Protein AF-A0A812YP29-F1 (afdb_monomer_lite)

Structure (mmCIF, N/CA/C/O backbone):
data_AF-A0A812YP29-F1
#
_entry.id   AF-A0A812YP29-F1
#
loop_
_atom_site.group_PDB
_atom_site.id
_atom_site.type_symbol
_atom_site.label_atom_id
_atom_site.label_alt_id
_atom_site.label_comp_id
_atom_site.label_asym_id
_atom_site.label_entity_id
_atom_site.label_seq_id
_atom_site.pdbx_PDB_ins_code
_atom_site.Cartn_x
_atom_site.Cartn_y
_atom_site.Cartn_z
_atom_site.occupancy
_atom_site.B_iso_or_equiv
_atom_site.auth_seq_id
_atom_site.auth_comp_id
_atom_site.auth_asym_id
_atom_site.auth_atom_id
_atom_site.pdbx_PDB_model_num
ATOM 1 N N . MET A 1 1 ? 2.225 -1.371 -0.588 1.00 95.19 1 MET A N 1
ATOM 2 C CA . MET A 1 1 ? 0.923 -1.418 -1.282 1.00 95.19 1 MET A CA 1
ATOM 3 C C . MET A 1 1 ? 1.021 -0.608 -2.559 1.00 95.19 1 MET A C 1
ATOM 5 O O . MET A 1 1 ? 1.462 0.535 -2.498 1.00 95.19 1 MET A O 1
ATOM 9 N N . LEU A 1 2 ? 0.618 -1.179 -3.690 1.00 96.94 2 LEU A N 1
ATOM 10 C CA . LEU A 1 2 ? 0.581 -0.512 -4.994 1.00 96.94 2 LEU A CA 1
ATOM 11 C C . LEU A 1 2 ? -0.796 -0.728 -5.621 1.00 96.94 2 LEU A C 1
ATOM 13 O O . LEU A 1 2 ? -1.385 -1.783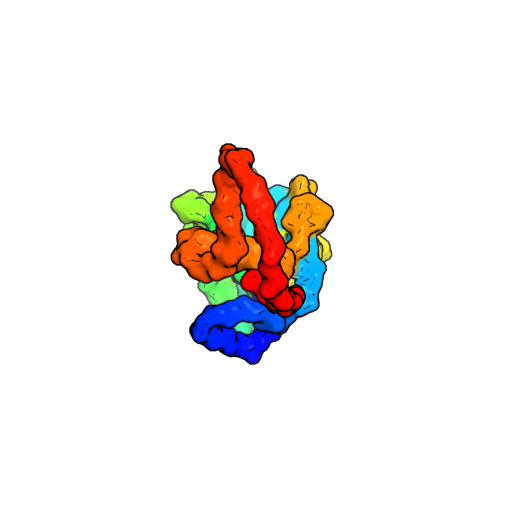 -5.430 1.00 96.94 2 LEU A O 1
ATOM 17 N N . ASN A 1 3 ? -1.319 0.230 -6.376 1.00 96.25 3 ASN A N 1
ATOM 18 C CA . ASN A 1 3 ? -2.535 0.020 -7.160 1.00 96.25 3 ASN A CA 1
ATOM 19 C C . ASN A 1 3 ? -2.196 -0.808 -8.418 1.00 96.25 3 ASN A C 1
ATOM 21 O O . ASN A 1 3 ? -1.118 -0.658 -8.999 1.00 96.25 3 ASN A O 1
ATOM 25 N N . SER A 1 4 ? -3.107 -1.677 -8.852 1.00 94.19 4 SER A N 1
ATOM 26 C CA . SER A 1 4 ? -2.918 -2.613 -9.971 1.00 94.19 4 SER A CA 1
ATOM 27 C C . SER A 1 4 ? -2.588 -1.922 -11.292 1.00 94.19 4 SER A C 1
ATOM 29 O O . SER A 1 4 ? -1.846 -2.482 -12.089 1.00 94.19 4 SER A O 1
ATOM 31 N N . GLY A 1 5 ? -3.032 -0.676 -11.493 1.00 92.56 5 GLY A N 1
ATOM 32 C CA . GLY A 1 5 ? -2.679 0.137 -12.666 1.00 92.56 5 GLY A CA 1
ATOM 33 C C . GLY A 1 5 ? -1.181 0.451 -12.811 1.00 92.56 5 GLY A C 1
ATOM 34 O O . GLY A 1 5 ? -0.771 1.021 -13.825 1.00 92.56 5 GLY A O 1
ATOM 35 N N . THR A 1 6 ? -0.371 0.092 -11.811 1.00 94.12 6 THR A N 1
ATOM 36 C CA . THR A 1 6 ? 1.096 0.166 -11.838 1.00 94.12 6 THR A CA 1
ATOM 37 C C . THR A 1 6 ? 1.717 -0.919 -12.722 1.00 94.12 6 THR A C 1
ATOM 39 O O . THR A 1 6 ? 2.722 -0.655 -13.371 1.00 94.12 6 THR A O 1
ATOM 42 N N . LEU A 1 7 ? 1.123 -2.117 -12.781 1.00 91.69 7 LEU A N 1
ATOM 43 C CA . LEU A 1 7 ? 1.646 -3.254 -13.545 1.00 91.69 7 LEU A CA 1
ATOM 44 C C . LEU A 1 7 ? 1.020 -3.263 -14.945 1.00 91.69 7 LEU A C 1
ATOM 46 O O . LEU A 1 7 ? -0.203 -3.316 -15.071 1.00 91.69 7 LEU A O 1
ATOM 50 N N . ARG A 1 8 ? 1.842 -3.166 -15.999 1.00 87.62 8 ARG A N 1
ATOM 51 C CA . ARG A 1 8 ? 1.371 -2.827 -17.359 1.00 87.62 8 ARG A CA 1
ATOM 52 C C . ARG A 1 8 ? 1.791 -3.776 -18.473 1.00 87.62 8 ARG A C 1
ATOM 54 O O . ARG A 1 8 ? 1.437 -3.510 -19.614 1.00 87.62 8 ARG A O 1
ATOM 61 N N . ALA A 1 9 ? 2.479 -4.872 -18.156 1.00 77.31 9 ALA A N 1
ATOM 62 C CA . ALA A 1 9 ? 3.060 -5.744 -19.175 1.00 77.31 9 ALA A CA 1
ATOM 63 C C . ALA A 1 9 ? 2.034 -6.308 -20.174 1.00 77.31 9 ALA A C 1
ATOM 65 O O . ALA A 1 9 ? 2.439 -6.612 -21.288 1.00 77.31 9 ALA A O 1
ATOM 66 N N . ASP A 1 10 ? 0.753 -6.447 -19.786 1.00 79.38 10 ASP A N 1
ATOM 67 C CA . ASP A 1 10 ? -0.330 -7.096 -20.561 1.00 79.38 10 ASP A CA 1
ATOM 68 C C . ASP A 1 10 ? 0.162 -8.314 -21.366 1.00 79.38 10 ASP A C 1
ATOM 70 O O . ASP A 1 10 ? -0.166 -8.532 -22.531 1.00 79.38 10 ASP A O 1
ATOM 74 N N . ALA A 1 11 ? 1.064 -9.068 -20.741 1.00 80.31 11 ALA A N 1
ATOM 75 C CA . ALA A 1 11 ? 1.835 -10.122 -21.362 1.00 80.31 11 ALA A CA 1
ATOM 76 C C . ALA A 1 11 ? 2.249 -11.127 -20.296 1.00 80.31 11 ALA A C 1
ATOM 78 O O . ALA A 1 11 ? 2.505 -10.783 -19.138 1.00 80.31 11 ALA A O 1
ATOM 79 N N . VAL A 1 12 ? 2.348 -12.382 -20.721 1.00 83.94 12 VAL A N 1
ATOM 80 C CA . VAL A 1 12 ? 2.986 -13.431 -19.936 1.00 83.94 12 VAL A CA 1
ATOM 81 C C . VAL A 1 12 ? 4.489 -13.288 -20.131 1.00 83.94 12 VAL A C 1
ATOM 83 O O . VAL A 1 12 ? 4.979 -13.364 -21.257 1.00 83.94 12 VAL A O 1
ATOM 86 N N . ILE A 1 13 ? 5.216 -13.072 -19.038 1.00 83.25 13 ILE A N 1
ATOM 87 C CA . ILE A 1 13 ? 6.676 -13.167 -19.048 1.00 83.25 13 ILE A CA 1
ATOM 88 C C . ILE A 1 13 ? 7.006 -14.660 -19.063 1.00 83.25 13 ILE A C 1
ATOM 90 O O . ILE A 1 13 ? 6.632 -15.388 -18.142 1.00 83.25 13 ILE A O 1
ATOM 94 N N . GLU A 1 14 ? 7.626 -15.122 -20.150 1.00 84.25 14 GLU A N 1
ATOM 95 C CA . GLU A 1 14 ? 8.007 -16.525 -20.306 1.00 84.25 14 GLU A CA 1
ATOM 96 C C . GLU A 1 14 ? 8.995 -16.950 -19.215 1.00 84.25 14 GLU A C 1
ATOM 98 O O . GLU A 1 14 ? 9.773 -16.147 -18.700 1.00 84.25 14 GLU A O 1
ATOM 103 N N . GLN A 1 15 ? 8.967 -18.236 -18.868 1.00 82.69 15 GLN A N 1
ATOM 104 C CA . GLN A 1 15 ? 9.931 -18.797 -17.933 1.00 82.69 15 GLN A CA 1
ATOM 105 C C . GLN A 1 15 ? 11.351 -18.647 -18.492 1.00 82.69 15 GLN A C 1
ATOM 107 O O . GLN A 1 15 ? 11.636 -19.091 -19.604 1.00 82.69 15 GLN A O 1
ATOM 112 N N . GLY A 1 16 ? 12.249 -18.079 -17.691 1.00 84.56 16 GLY A N 1
ATOM 113 C CA . GLY A 1 16 ? 13.649 -17.897 -18.048 1.00 84.56 16 GLY A CA 1
ATOM 114 C C . GLY A 1 16 ? 14.197 -16.577 -17.522 1.00 84.56 16 GLY A C 1
ATOM 115 O O . GLY A 1 16 ? 13.703 -16.034 -16.536 1.00 84.56 16 GLY A O 1
ATOM 116 N N . GLU A 1 17 ? 15.227 -16.080 -18.197 1.00 83.31 17 GLU A N 1
ATOM 117 C CA . GLU A 1 17 ? 15.893 -14.822 -17.870 1.00 83.31 17 GLU A CA 1
ATOM 118 C C . GLU A 1 17 ? 14.952 -13.622 -18.065 1.00 83.31 17 GLU A C 1
ATOM 120 O O . GLU A 1 17 ? 14.414 -13.408 -19.157 1.00 83.31 17 GLU A O 1
ATOM 125 N N . ILE A 1 18 ? 14.796 -12.810 -17.016 1.00 85.38 18 ILE A N 1
ATOM 126 C CA . ILE A 1 18 ? 14.040 -11.556 -17.065 1.00 85.38 18 ILE A CA 1
ATOM 127 C C . ILE A 1 18 ? 14.940 -10.469 -17.646 1.00 85.38 18 ILE A C 1
ATOM 129 O O . ILE A 1 18 ? 15.967 -10.114 -17.072 1.00 85.38 18 ILE A O 1
ATOM 133 N N . LYS A 1 19 ? 14.541 -9.888 -18.779 1.00 87.56 19 LYS A N 1
ATOM 134 C CA . LYS A 1 19 ? 15.324 -8.847 -19.453 1.00 87.56 19 LYS A CA 1
ATOM 135 C C . LYS A 1 19 ? 14.884 -7.459 -19.008 1.00 87.56 19 LYS A C 1
ATOM 137 O O . LYS A 1 19 ? 13.733 -7.227 -18.645 1.00 87.56 19 LYS A O 1
ATOM 142 N N . VAL A 1 20 ? 15.768 -6.473 -19.178 1.00 87.19 20 VAL A N 1
ATOM 143 C CA . VAL A 1 20 ? 15.453 -5.051 -18.924 1.00 87.19 20 VAL A CA 1
ATOM 144 C C . VAL A 1 20 ? 14.202 -4.598 -19.680 1.00 87.19 20 VAL A C 1
ATOM 146 O O . VAL A 1 20 ? 13.376 -3.877 -19.127 1.00 87.19 20 VAL A O 1
ATOM 149 N N . ARG A 1 21 ? 14.022 -5.054 -20.928 1.00 88.62 21 ARG A N 1
ATOM 150 C CA . ARG A 1 21 ? 12.816 -4.757 -21.719 1.00 88.62 21 ARG A CA 1
ATOM 151 C C . ARG A 1 21 ? 11.531 -5.238 -21.033 1.00 88.62 21 ARG A C 1
ATOM 153 O O . ARG A 1 21 ? 10.513 -4.567 -21.140 1.00 88.62 21 ARG A O 1
ATOM 160 N N . ASP A 1 22 ? 11.583 -6.363 -20.322 1.00 89.69 22 ASP A N 1
ATOM 161 C CA . ASP A 1 22 ? 10.416 -6.958 -19.675 1.00 89.69 22 ASP A CA 1
ATOM 162 C C . ASP A 1 22 ? 10.044 -6.116 -18.450 1.00 89.69 22 ASP A C 1
ATOM 164 O O . ASP A 1 22 ? 8.874 -5.802 -18.244 1.00 89.69 22 ASP A O 1
ATOM 168 N N . LEU A 1 23 ? 11.050 -5.630 -17.712 1.00 88.31 23 LEU A N 1
ATOM 169 C CA . LEU A 1 23 ? 10.855 -4.688 -16.612 1.00 88.31 23 LEU A CA 1
ATOM 170 C C . LEU A 1 23 ? 10.300 -3.336 -17.083 1.00 88.31 23 LEU A C 1
ATOM 172 O O . LEU A 1 23 ? 9.388 -2.807 -16.455 1.00 88.31 23 LEU A O 1
ATOM 176 N N . VAL A 1 24 ? 10.814 -2.788 -18.189 1.00 89.25 24 VAL A N 1
ATOM 177 C CA . VAL A 1 24 ? 10.317 -1.527 -18.771 1.00 89.25 24 VAL A CA 1
ATOM 178 C C . VAL A 1 24 ? 8.871 -1.673 -19.250 1.00 89.25 24 VAL A C 1
ATOM 180 O O . VAL A 1 24 ? 8.063 -0.773 -19.037 1.00 89.25 24 VAL A O 1
ATOM 183 N N . ASN A 1 25 ? 8.518 -2.814 -19.846 1.00 90.31 25 ASN A N 1
ATOM 184 C CA . ASN A 1 25 ? 7.139 -3.098 -20.243 1.00 90.31 25 ASN A CA 1
ATOM 185 C C . ASN A 1 25 ? 6.219 -3.279 -19.022 1.00 90.31 25 ASN A C 1
ATOM 187 O O . ASN A 1 25 ? 5.066 -2.849 -19.045 1.00 90.31 25 ASN A O 1
ATOM 191 N N . LEU A 1 26 ? 6.717 -3.895 -17.946 1.00 91.50 26 LEU A N 1
ATOM 192 C CA . LEU A 1 26 ? 5.956 -4.124 -16.718 1.00 91.50 26 LEU A CA 1
ATOM 193 C C . LEU A 1 26 ? 5.725 -2.840 -15.916 1.00 91.50 26 LEU A C 1
ATOM 195 O O . LEU A 1 26 ? 4.613 -2.625 -15.432 1.00 91.50 26 LEU A O 1
ATOM 199 N N . LEU A 1 27 ? 6.759 -2.010 -15.776 1.00 93.38 27 LEU A N 1
ATOM 200 C CA . LEU A 1 27 ? 6.786 -0.786 -14.974 1.00 93.38 27 LEU A CA 1
ATOM 201 C C . LEU A 1 27 ? 7.252 0.402 -15.835 1.00 93.38 27 LEU A C 1
ATOM 203 O O . LEU A 1 27 ? 8.361 0.907 -15.654 1.00 93.38 27 LEU A O 1
ATOM 207 N N . PRO A 1 28 ? 6.417 0.877 -16.775 1.00 91.00 28 PRO A N 1
ATOM 208 C CA . PRO A 1 28 ? 6.809 1.922 -17.722 1.00 91.00 28 PRO A CA 1
ATOM 209 C C . PRO A 1 28 ? 6.913 3.316 -17.087 1.00 91.00 28 PRO A C 1
ATOM 211 O O . PRO A 1 28 ? 7.463 4.233 -17.693 1.00 91.00 28 PRO A O 1
ATOM 214 N N . MET A 1 29 ? 6.351 3.500 -15.890 1.00 92.31 29 MET A N 1
ATOM 215 C CA . MET A 1 29 ? 6.340 4.774 -15.172 1.00 92.31 29 MET A CA 1
ATOM 216 C C . MET A 1 29 ? 7.450 4.802 -14.122 1.00 92.31 29 MET A C 1
ATOM 218 O O . MET A 1 29 ? 7.651 3.834 -13.388 1.00 92.31 29 MET A O 1
ATOM 222 N N . LEU A 1 30 ? 8.129 5.944 -14.009 1.00 91.94 30 LEU A N 1
ATOM 223 C CA . LEU A 1 30 ? 9.097 6.222 -12.946 1.00 91.94 30 LEU A CA 1
ATOM 224 C C . LEU A 1 30 ? 8.358 6.618 -11.660 1.00 91.94 30 LEU A C 1
ATOM 226 O O . LEU A 1 30 ? 8.427 7.758 -11.216 1.00 91.94 30 LEU A O 1
ATOM 230 N N . ASP A 1 31 ? 7.598 5.677 -11.102 1.00 94.56 31 ASP A N 1
ATOM 231 C CA . ASP A 1 31 ? 6.838 5.897 -9.872 1.00 94.56 31 ASP A CA 1
ATOM 232 C C . ASP A 1 31 ? 7.801 6.021 -8.675 1.00 94.56 31 ASP A C 1
ATOM 234 O O . ASP A 1 31 ? 8.470 5.056 -8.292 1.00 94.56 31 ASP A O 1
ATOM 238 N N . GLU A 1 32 ? 7.861 7.210 -8.074 1.00 96.44 32 GLU A N 1
ATOM 239 C CA . GLU A 1 32 ? 8.548 7.449 -6.801 1.00 96.44 32 GLU A CA 1
ATOM 240 C C . GLU A 1 32 ? 7.794 6.778 -5.653 1.00 96.44 32 GLU A C 1
ATOM 242 O O . GLU A 1 32 ? 6.561 6.851 -5.568 1.00 96.44 32 GLU A O 1
ATOM 247 N N . LEU A 1 33 ? 8.531 6.121 -4.761 1.00 97.31 33 LEU A N 1
ATOM 248 C CA . LEU A 1 33 ? 7.975 5.537 -3.550 1.00 97.31 33 LEU A CA 1
ATOM 249 C C . LEU A 1 33 ? 7.963 6.542 -2.399 1.00 97.31 33 LEU A C 1
ATOM 251 O O . LEU A 1 33 ? 8.688 7.527 -2.381 1.00 97.31 33 LEU A O 1
ATOM 255 N N . CYS A 1 34 ? 7.132 6.268 -1.406 1.00 97.00 34 CYS A N 1
ATOM 256 C CA . CYS A 1 34 ? 7.087 6.991 -0.150 1.00 97.00 34 CYS A CA 1
ATOM 257 C C . CYS A 1 34 ? 6.712 6.039 0.990 1.00 97.00 34 CYS A C 1
ATOM 259 O O . CYS A 1 34 ? 5.982 5.058 0.800 1.00 97.00 34 CYS A O 1
ATOM 261 N N . LEU A 1 35 ? 7.165 6.363 2.196 1.00 98.12 35 LEU A N 1
ATOM 262 C CA . LEU A 1 35 ? 6.802 5.672 3.423 1.00 98.12 35 LEU A CA 1
ATOM 263 C C . LEU A 1 35 ? 5.852 6.546 4.237 1.00 98.12 35 LEU A C 1
ATOM 265 O O . LEU A 1 35 ? 6.226 7.631 4.677 1.00 98.12 35 LEU A O 1
ATOM 269 N N . LEU A 1 36 ? 4.643 6.052 4.473 1.00 98.25 36 LEU A N 1
ATOM 270 C CA . LEU A 1 36 ? 3.623 6.730 5.264 1.00 98.25 36 LEU A CA 1
ATOM 271 C C . LEU A 1 36 ? 3.488 6.082 6.636 1.00 98.25 36 LEU A C 1
ATOM 273 O O . LEU A 1 36 ? 3.586 4.861 6.763 1.00 98.25 36 LEU A O 1
ATOM 277 N N . GLN A 1 37 ? 3.216 6.893 7.651 1.00 98.25 37 GLN A N 1
ATOM 278 C CA . GLN A 1 37 ? 2.644 6.438 8.908 1.00 98.25 37 GLN A CA 1
ATOM 279 C C . GLN A 1 37 ? 1.138 6.697 8.891 1.00 98.25 37 GLN A C 1
ATOM 281 O O . GLN A 1 37 ? 0.713 7.835 8.694 1.00 98.25 37 GLN A O 1
ATOM 286 N N . LEU A 1 38 ? 0.359 5.640 9.106 1.00 98.25 38 LEU A N 1
ATOM 287 C CA . LEU A 1 38 ? -1.103 5.654 9.091 1.00 98.25 38 LEU A CA 1
ATOM 288 C C . LEU A 1 38 ? -1.642 4.929 10.324 1.00 98.25 38 LEU A C 1
ATOM 290 O O . LEU A 1 38 ? -1.042 3.943 10.756 1.00 98.25 38 LEU A O 1
ATOM 294 N N . SER A 1 39 ? -2.778 5.362 10.863 1.00 98.31 39 SER A N 1
ATOM 295 C CA . SER A 1 39 ? -3.512 4.569 11.852 1.00 98.31 39 SER A CA 1
ATOM 296 C C . SER A 1 39 ? -4.089 3.303 11.214 1.00 98.31 39 SER A C 1
ATOM 298 O O . SER A 1 39 ? -4.248 3.211 9.991 1.00 98.31 39 SER A O 1
ATOM 300 N N . GLY A 1 40 ? -4.438 2.310 12.029 1.00 97.88 40 GLY A N 1
ATOM 301 C CA . GLY A 1 40 ? -5.081 1.103 11.529 1.00 97.88 40 GLY A CA 1
ATOM 302 C C . GLY A 1 40 ? -6.421 1.395 10.852 1.00 97.88 40 GLY A C 1
ATOM 303 O O . GLY A 1 40 ? -6.729 0.791 9.827 1.00 97.88 40 GLY A O 1
ATOM 304 N N . ALA A 1 41 ? -7.173 2.379 11.352 1.00 98.12 41 ALA A N 1
ATOM 305 C CA . ALA A 1 41 ? -8.395 2.858 10.711 1.00 98.12 41 ALA A CA 1
ATOM 306 C C . ALA A 1 41 ? -8.134 3.407 9.295 1.00 98.12 41 ALA A C 1
ATOM 308 O O . ALA A 1 41 ? -8.841 3.044 8.357 1.00 98.12 41 ALA A O 1
ATOM 309 N N . GLN A 1 42 ? -7.074 4.200 9.111 1.00 98.38 42 GLN A N 1
ATOM 310 C CA . GLN A 1 42 ? -6.689 4.719 7.792 1.00 98.38 42 GLN A CA 1
ATOM 311 C C . GLN A 1 42 ? -6.237 3.604 6.838 1.00 98.38 42 GLN A C 1
ATOM 313 O O . GLN A 1 42 ? -6.533 3.634 5.643 1.00 98.38 42 GLN A O 1
ATOM 318 N N . VAL A 1 43 ? -5.538 2.587 7.353 1.00 98.12 43 VAL A N 1
ATOM 319 C CA . VAL A 1 43 ? -5.186 1.393 6.569 1.00 98.12 43 VAL A CA 1
ATOM 320 C C . VAL A 1 43 ? -6.445 0.649 6.122 1.00 98.12 43 VAL A C 1
ATOM 322 O O . VAL A 1 43 ? -6.533 0.253 4.960 1.00 98.12 43 VAL A O 1
ATOM 325 N N . LEU A 1 44 ? -7.420 0.465 7.016 1.00 98.25 44 LEU A N 1
ATOM 326 C CA . LEU A 1 44 ? -8.687 -0.187 6.688 1.00 98.25 44 LEU A CA 1
ATOM 327 C C . LEU A 1 44 ? -9.452 0.587 5.610 1.00 98.25 44 LEU A C 1
ATOM 329 O O . LEU A 1 44 ? -9.912 -0.018 4.647 1.00 98.25 44 LEU A O 1
ATOM 333 N N . GLU A 1 45 ? -9.527 1.912 5.728 1.00 98.38 45 GLU A N 1
ATOM 334 C CA . GLU A 1 45 ? -10.156 2.781 4.730 1.00 98.38 45 GLU A CA 1
ATOM 335 C C . GLU A 1 45 ? -9.474 2.669 3.356 1.00 98.38 45 GLU A C 1
ATOM 337 O O . GLU A 1 45 ? -10.143 2.555 2.326 1.00 98.38 45 GLU A O 1
ATOM 342 N N . ALA A 1 46 ? -8.140 2.605 3.320 1.00 98.19 46 ALA A N 1
ATOM 343 C CA . ALA A 1 46 ? -7.404 2.385 2.078 1.00 98.19 46 ALA A CA 1
ATOM 344 C C . ALA A 1 46 ? -7.719 1.015 1.446 1.00 98.19 46 ALA A C 1
ATOM 346 O O . ALA A 1 46 ? -7.873 0.914 0.225 1.00 98.19 46 ALA A O 1
ATOM 347 N N . LEU A 1 47 ? -7.841 -0.041 2.260 1.00 98.19 47 LEU A N 1
ATOM 348 C CA . LEU A 1 47 ? -8.229 -1.376 1.793 1.00 98.19 47 LEU A CA 1
ATOM 349 C C . LEU A 1 47 ? -9.681 -1.413 1.299 1.00 98.19 47 LEU A C 1
ATOM 351 O O . LEU A 1 47 ? -9.965 -2.062 0.293 1.00 98.19 47 LEU A O 1
ATOM 355 N N . GLU A 1 48 ? -10.585 -0.683 1.946 1.00 98.25 48 GLU A N 1
ATOM 356 C CA . GLU A 1 48 ? -11.966 -0.508 1.494 1.00 98.25 48 GLU A CA 1
ATOM 357 C C . GLU A 1 48 ? -12.031 0.194 0.129 1.00 98.25 48 GLU A C 1
ATOM 359 O O . GLU A 1 48 ? -12.667 -0.319 -0.800 1.00 98.25 48 GLU A O 1
ATOM 364 N N . ASN A 1 49 ? -11.295 1.300 -0.057 1.00 97.88 49 ASN A N 1
ATOM 365 C CA . ASN A 1 49 ? -11.204 1.965 -1.361 1.00 97.88 49 ASN A CA 1
ATOM 366 C C . ASN A 1 49 ? -10.646 1.023 -2.442 1.00 97.88 49 ASN A C 1
ATOM 368 O O . ASN A 1 49 ? -11.193 0.969 -3.549 1.00 97.88 49 ASN A O 1
ATOM 372 N N . SER A 1 50 ? -9.601 0.254 -2.120 1.00 97.19 50 SER A N 1
ATOM 373 C CA . SER A 1 50 ? -8.978 -0.722 -3.024 1.00 97.19 50 SER A CA 1
ATOM 374 C C . SER A 1 50 ? -10.007 -1.671 -3.650 1.00 97.19 50 SER A C 1
ATOM 376 O O . SER A 1 50 ? -10.006 -1.887 -4.864 1.00 97.19 50 SER A O 1
ATOM 378 N N . VAL A 1 51 ? -10.935 -2.197 -2.846 1.00 97.50 51 VAL A N 1
ATOM 379 C CA . VAL A 1 51 ? -11.936 -3.170 -3.308 1.00 97.50 51 VAL A CA 1
ATOM 380 C C . VAL A 1 51 ? -13.274 -2.537 -3.696 1.00 97.50 51 VAL A C 1
ATOM 382 O O . VAL A 1 51 ? -14.151 -3.235 -4.205 1.00 97.50 51 VAL A O 1
ATOM 385 N N . SER A 1 52 ? -13.449 -1.226 -3.508 1.00 96.88 52 SER A N 1
ATOM 386 C CA . SER A 1 52 ? -14.723 -0.502 -3.674 1.00 96.88 52 SER A CA 1
ATOM 387 C C . SER A 1 52 ? -15.346 -0.610 -5.072 1.00 96.88 52 SER A C 1
ATOM 389 O O . SER A 1 52 ? -16.569 -0.629 -5.202 1.00 96.88 52 SER A O 1
ATOM 391 N N . GLN A 1 53 ? -14.523 -0.705 -6.121 1.00 95.25 53 GLN A N 1
ATOM 392 C CA . GLN A 1 53 ? -14.984 -0.769 -7.515 1.00 95.25 53 GLN A CA 1
ATOM 393 C C . GLN A 1 53 ? -14.970 -2.179 -8.105 1.00 95.25 53 GLN A C 1
ATOM 395 O O . GLN A 1 53 ? -15.433 -2.363 -9.228 1.00 95.25 53 GLN A O 1
ATOM 400 N N . TYR A 1 54 ? -14.496 -3.187 -7.368 1.00 94.56 54 TYR A N 1
ATOM 401 C CA . TYR A 1 54 ? -14.527 -4.574 -7.831 1.00 94.56 54 TYR A CA 1
ATOM 402 C C . TYR A 1 54 ? -15.972 -4.990 -8.209 1.00 94.56 54 TYR A C 1
ATOM 404 O O . TYR A 1 54 ? -16.904 -4.624 -7.482 1.00 94.56 54 TYR A O 1
ATOM 412 N N . PRO A 1 55 ? -16.212 -5.716 -9.320 1.00 93.56 55 PRO A N 1
ATOM 413 C CA . PRO A 1 55 ? -15.249 -6.333 -10.241 1.00 93.56 55 PRO A CA 1
ATOM 414 C C . PRO A 1 55 ? -14.848 -5.457 -11.444 1.00 93.56 55 PRO A C 1
ATOM 416 O O . PRO A 1 55 ? -14.348 -5.985 -12.436 1.00 93.56 55 PRO A O 1
ATOM 419 N N . ARG A 1 56 ? -15.072 -4.134 -11.419 1.00 91.06 56 ARG A N 1
ATOM 420 C CA . ARG A 1 56 ? -14.588 -3.258 -12.501 1.00 91.06 56 ARG A CA 1
ATOM 421 C C . ARG A 1 56 ? -13.066 -3.355 -12.592 1.00 91.06 56 ARG A C 1
ATOM 423 O O . ARG A 1 56 ? -12.386 -3.368 -11.567 1.00 91.06 56 ARG A O 1
ATOM 430 N N . LEU A 1 57 ? -12.547 -3.373 -13.820 1.00 84.88 57 LEU A N 1
ATOM 431 C CA . LEU A 1 57 ? -11.113 -3.423 -14.130 1.00 84.88 57 LEU A CA 1
ATOM 432 C C . LEU A 1 57 ? -10.447 -2.050 -13.926 1.00 84.88 57 LEU A C 1
ATOM 434 O O . LEU A 1 57 ? -9.792 -1.507 -14.808 1.00 84.88 57 LEU A O 1
ATOM 438 N N . GLU A 1 58 ? -10.682 -1.464 -12.758 1.00 85.81 58 GLU A N 1
ATOM 439 C CA . GLU A 1 58 ? -10.124 -0.188 -12.333 1.00 85.81 58 GLU A CA 1
ATOM 440 C C . GLU A 1 58 ? -8.720 -0.393 -11.766 1.00 85.81 58 GLU A C 1
ATOM 442 O O . GLU A 1 58 ? -8.473 -1.311 -10.978 1.00 85.81 58 GLU A O 1
ATOM 447 N N . GLY A 1 59 ? -7.803 0.515 -12.103 1.00 90.50 59 GLY A N 1
ATOM 448 C CA . GLY A 1 59 ? -6.412 0.445 -11.657 1.00 90.50 59 GLY A CA 1
ATOM 449 C C . GLY A 1 59 ? -6.243 0.502 -10.137 1.00 90.50 59 GLY A C 1
ATOM 450 O O . GLY A 1 59 ? -5.193 0.097 -9.648 1.00 90.50 59 GLY A O 1
ATOM 451 N N . ARG A 1 60 ? -7.266 0.943 -9.390 1.00 94.75 60 ARG A N 1
ATOM 452 C CA . ARG A 1 60 ? -7.208 1.173 -7.939 1.00 94.75 60 ARG A CA 1
ATOM 453 C C . ARG A 1 60 ? -7.007 -0.077 -7.088 1.00 94.75 60 ARG A C 1
ATOM 455 O O . ARG A 1 60 ? -6.534 0.066 -5.966 1.00 94.75 60 ARG A O 1
ATOM 462 N N . PHE A 1 61 ? -7.365 -1.268 -7.577 1.00 96.06 61 PHE A N 1
ATOM 463 C CA . PHE A 1 61 ? -7.282 -2.501 -6.784 1.00 96.06 61 PHE A CA 1
ATOM 464 C C . PHE A 1 61 ? -5.860 -2.708 -6.254 1.00 96.06 61 PHE A C 1
ATOM 466 O O . PHE A 1 61 ? -4.905 -2.674 -7.029 1.00 96.06 61 PHE A O 1
ATOM 473 N N . ALA A 1 62 ? -5.691 -2.888 -4.949 1.00 95.88 62 ALA A N 1
ATOM 474 C CA . ALA A 1 62 ? -4.380 -2.926 -4.318 1.00 95.88 62 ALA A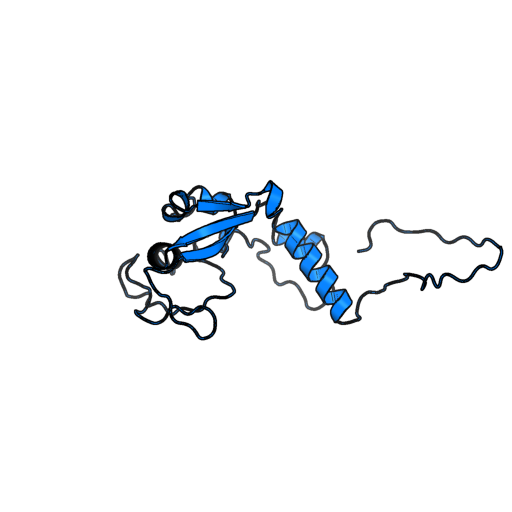 CA 1
ATOM 475 C C . ALA A 1 62 ? -3.690 -4.285 -4.474 1.00 95.88 62 ALA A C 1
ATOM 477 O O . ALA A 1 62 ? -4.187 -5.319 -4.036 1.00 95.88 62 ALA A O 1
ATOM 478 N N . GLN A 1 63 ? -2.470 -4.243 -4.996 1.00 96.00 63 GLN A N 1
ATOM 479 C CA . GLN A 1 63 ? -1.447 -5.259 -4.809 1.00 96.00 63 GLN A CA 1
ATOM 480 C C . GLN A 1 63 ? -0.766 -5.020 -3.454 1.00 96.00 63 GLN A C 1
ATOM 482 O O . GLN A 1 63 ? -0.243 -3.931 -3.167 1.00 96.00 63 GLN A O 1
ATOM 487 N N . VAL A 1 64 ? -0.795 -6.035 -2.592 1.00 96.62 64 VAL A N 1
ATOM 488 C CA . VAL A 1 64 ? -0.337 -5.946 -1.202 1.00 96.62 64 VAL A CA 1
ATOM 489 C C . VAL A 1 64 ? 0.822 -6.896 -0.915 1.00 96.62 64 VAL A C 1
ATOM 491 O O . VAL A 1 64 ? 0.979 -7.929 -1.551 1.00 96.62 64 VAL A O 1
ATOM 494 N N . SER A 1 65 ? 1.633 -6.528 0.072 1.00 96.12 65 SER A N 1
ATOM 495 C CA . SER A 1 65 ? 2.672 -7.368 0.668 1.00 96.12 65 SER A CA 1
ATOM 496 C C . SER A 1 65 ? 2.732 -7.055 2.162 1.00 96.12 65 SER A C 1
ATOM 498 O O . SER A 1 65 ? 2.475 -5.915 2.557 1.00 96.12 65 SER A O 1
ATOM 500 N N . GLY A 1 66 ? 3.007 -8.064 2.990 1.00 95.06 66 GLY A N 1
ATOM 501 C CA . GLY A 1 66 ? 3.034 -7.943 4.454 1.00 95.06 66 GLY A CA 1
ATOM 502 C C . GLY A 1 66 ? 1.661 -7.841 5.134 1.00 95.06 66 GLY A C 1
ATOM 503 O O . GLY A 1 66 ? 1.602 -7.827 6.361 1.00 95.06 66 GLY A O 1
ATOM 504 N N . VAL A 1 67 ? 0.567 -7.811 4.364 1.00 96.19 67 VAL A N 1
ATOM 505 C CA . VAL A 1 67 ? -0.816 -7.800 4.861 1.00 96.19 67 VAL A CA 1
ATOM 506 C C . VAL A 1 67 ? -1.658 -8.835 4.116 1.00 96.19 67 VAL A C 1
ATOM 508 O O . VAL A 1 67 ? -1.455 -9.072 2.926 1.00 96.19 67 VAL A O 1
ATOM 511 N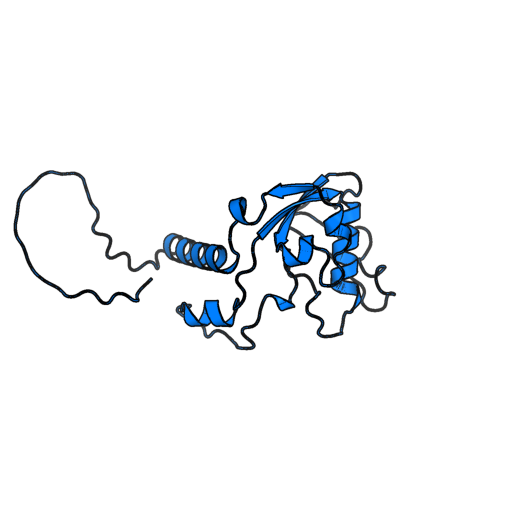 N . SER A 1 68 ? -2.614 -9.437 4.817 1.00 97.12 68 SER A N 1
ATOM 512 C CA . SER A 1 68 ? -3.663 -10.285 4.246 1.00 97.12 68 SER A CA 1
ATOM 513 C C . SER A 1 68 ? -5.029 -9.803 4.724 1.00 97.12 68 SER A C 1
ATOM 515 O O . SER A 1 68 ? -5.140 -9.252 5.817 1.00 97.12 68 SER A O 1
ATOM 517 N N . PHE A 1 69 ? -6.057 -9.959 3.897 1.00 97.75 69 PHE A N 1
ATOM 518 C CA . PHE A 1 69 ? -7.426 -9.565 4.219 1.00 97.75 69 PHE A CA 1
ATOM 519 C C . PHE A 1 69 ? -8.412 -10.340 3.344 1.00 97.75 69 PHE A C 1
ATOM 521 O O . PHE A 1 69 ? -8.030 -10.933 2.333 1.00 97.75 69 PHE A O 1
ATOM 528 N N . GLN A 1 70 ? -9.683 -10.329 3.732 1.00 98.19 70 GLN A N 1
ATOM 529 C CA . GLN A 1 70 ? -10.782 -10.890 2.949 1.00 98.19 70 GLN A CA 1
ATOM 530 C C . GLN A 1 70 ? -11.803 -9.790 2.662 1.00 98.19 70 GLN A C 1
ATOM 532 O O . GLN A 1 70 ? -11.977 -8.877 3.471 1.00 98.19 70 GLN A O 1
ATOM 537 N N . PHE A 1 71 ? -12.490 -9.875 1.524 1.00 98.19 71 PHE A N 1
ATOM 538 C CA . PHE A 1 71 ? -13.567 -8.949 1.190 1.00 98.19 71 PHE A CA 1
ATOM 539 C C . PHE A 1 71 ? -14.753 -9.671 0.545 1.00 98.19 71 PHE A C 1
ATOM 541 O O . PHE A 1 71 ? -14.585 -10.687 -0.127 1.00 98.19 71 PHE A O 1
ATOM 548 N N . ASP A 1 72 ? -15.946 -9.121 0.747 1.00 97.88 72 ASP A N 1
ATOM 549 C CA . ASP A 1 72 ? -17.204 -9.559 0.153 1.00 97.88 72 ASP A CA 1
ATOM 550 C C . ASP A 1 72 ? -17.645 -8.555 -0.922 1.00 97.88 72 ASP A C 1
ATOM 552 O O . ASP A 1 72 ? -18.039 -7.422 -0.633 1.00 97.88 72 ASP A O 1
ATOM 556 N N . ALA A 1 73 ? -17.577 -8.977 -2.185 1.00 95.94 73 ALA A N 1
ATOM 557 C CA . ALA A 1 73 ? -17.938 -8.150 -3.333 1.00 95.94 73 ALA A CA 1
ATOM 558 C C . ALA A 1 73 ? -19.443 -7.835 -3.423 1.00 95.94 73 ALA A C 1
ATOM 560 O O . ALA A 1 73 ? -19.813 -6.884 -4.117 1.00 95.94 73 ALA A O 1
ATOM 561 N N . ALA A 1 74 ? -20.304 -8.607 -2.749 1.00 96.50 74 ALA A N 1
ATOM 562 C CA . ALA A 1 74 ? -21.748 -8.383 -2.746 1.00 96.50 74 ALA A CA 1
ATOM 563 C C . ALA A 1 74 ? -22.155 -7.194 -1.861 1.00 96.50 74 ALA A C 1
ATOM 565 O O . ALA A 1 74 ? -23.250 -6.652 -2.023 1.00 96.50 74 ALA A O 1
ATOM 566 N N . LYS A 1 75 ? -21.279 -6.763 -0.945 1.00 97.69 75 LYS A N 1
ATOM 567 C CA . LYS A 1 75 ? -21.538 -5.618 -0.073 1.00 97.69 75 LYS A CA 1
ATOM 568 C C . LYS A 1 75 ? -21.370 -4.275 -0.800 1.00 97.69 75 LYS A C 1
ATOM 570 O O . LYS A 1 75 ? -20.625 -4.179 -1.790 1.00 97.69 75 LYS A O 1
ATOM 575 N N . PRO A 1 76 ? -22.040 -3.213 -0.308 1.00 97.50 76 PRO A N 1
ATOM 576 C CA . PRO A 1 76 ? -21.851 -1.862 -0.820 1.00 97.50 76 PRO A CA 1
ATOM 577 C C . PRO A 1 76 ? -20.370 -1.449 -0.805 1.00 97.50 76 PRO A C 1
ATOM 579 O O . PRO A 1 76 ? -19.632 -1.874 0.086 1.00 97.50 76 PRO A O 1
ATOM 582 N N . PRO A 1 77 ? -19.918 -0.622 -1.766 1.00 96.56 77 PRO A N 1
ATOM 583 C CA . PRO A 1 77 ? -18.580 -0.037 -1.735 1.00 96.56 77 PRO A CA 1
ATOM 584 C C . PRO A 1 77 ? -18.262 0.596 -0.374 1.00 96.56 77 PRO A C 1
ATOM 586 O O . PRO A 1 77 ? -19.134 1.210 0.240 1.00 96.56 77 PRO A O 1
ATOM 589 N N . ASN A 1 78 ? -17.011 0.459 0.067 1.00 96.06 78 ASN A N 1
ATOM 590 C CA . ASN A 1 78 ? -16.509 0.901 1.373 1.00 96.06 78 ASN A CA 1
ATOM 591 C C . ASN A 1 78 ? -17.098 0.174 2.599 1.00 96.06 78 ASN A C 1
ATOM 593 O O . ASN A 1 78 ? -16.965 0.654 3.722 1.00 96.06 78 ASN A O 1
ATOM 597 N N . GLN A 1 79 ? -17.764 -0.964 2.393 1.00 97.88 79 GLN A N 1
ATOM 598 C CA . GLN A 1 79 ? -18.209 -1.878 3.452 1.00 97.88 79 GLN A CA 1
ATOM 599 C C . GLN A 1 79 ? -17.919 -3.335 3.074 1.00 97.88 79 GLN A C 1
ATOM 601 O O . GLN A 1 79 ? -18.686 -4.244 3.397 1.00 97.88 79 GLN A O 1
ATOM 606 N N . ARG A 1 80 ? -16.869 -3.561 2.285 1.00 98.25 80 ARG A N 1
ATOM 607 C CA . ARG A 1 80 ? -16.581 -4.853 1.661 1.00 98.25 80 ARG A CA 1
ATOM 608 C C . ARG A 1 80 ? -15.578 -5.665 2.448 1.00 98.25 80 ARG A C 1
ATOM 610 O O . ARG A 1 80 ? -15.633 -6.887 2.359 1.00 98.25 80 ARG A O 1
ATOM 617 N N . ILE A 1 81 ? -14.677 -5.045 3.199 1.00 98.31 81 ILE A N 1
ATOM 618 C CA . ILE A 1 81 ? -13.702 -5.777 4.000 1.00 98.31 81 ILE A CA 1
ATOM 619 C C . ILE A 1 81 ? -14.447 -6.587 5.063 1.00 98.31 81 ILE A C 1
ATOM 621 O O . ILE A 1 81 ? -15.339 -6.100 5.758 1.00 98.31 81 ILE A O 1
ATOM 625 N N . VAL A 1 82 ? -14.106 -7.871 5.171 1.00 98.12 82 VAL A N 1
ATOM 626 C CA . VAL A 1 82 ? -14.673 -8.739 6.203 1.00 98.12 82 VAL A CA 1
ATOM 627 C C . VAL A 1 82 ? -14.079 -8.317 7.543 1.00 98.12 82 VAL A C 1
ATOM 629 O O . VAL A 1 82 ? -12.856 -8.280 7.707 1.00 98.12 82 VAL A O 1
ATOM 632 N N . GLU A 1 83 ? -14.942 -7.994 8.499 1.00 95.81 83 GLU A N 1
ATOM 633 C CA . GLU A 1 83 ? -14.542 -7.576 9.841 1.00 95.81 83 GLU A CA 1
ATOM 634 C C . GLU A 1 83 ? -13.620 -8.620 10.494 1.00 95.81 83 GLU A C 1
ATOM 636 O O . GLU A 1 83 ? -13.842 -9.826 10.385 1.00 95.81 83 GLU A O 1
ATOM 641 N N . GLY A 1 84 ? -12.535 -8.162 11.125 1.00 95.69 84 GLY A N 1
ATOM 642 C CA . GLY A 1 84 ? -11.547 -9.042 11.760 1.00 95.69 84 GLY A CA 1
ATOM 643 C C . GLY A 1 84 ? -10.707 -9.896 10.796 1.00 95.69 84 GLY A C 1
ATOM 644 O O . GLY A 1 84 ? -9.995 -10.794 11.248 1.00 95.69 84 GLY A O 1
ATOM 645 N N . SER A 1 85 ? -10.762 -9.650 9.480 1.00 97.81 85 SER A N 1
ATOM 646 C CA . SER A 1 85 ? -9.969 -10.412 8.499 1.00 97.81 85 SER A CA 1
ATOM 647 C C . SER A 1 85 ? -8.584 -9.829 8.215 1.00 97.81 85 SER A C 1
ATOM 649 O O . SER A 1 85 ? -7.709 -10.560 7.750 1.00 97.81 85 SER A O 1
ATOM 651 N N . VAL A 1 86 ? -8.373 -8.536 8.479 1.00 98.25 86 VAL A N 1
ATOM 652 C CA . VAL A 1 86 ? -7.125 -7.840 8.137 1.00 98.25 86 VAL A CA 1
ATOM 653 C C . VAL A 1 86 ? -6.017 -8.226 9.115 1.00 98.25 86 VAL A C 1
ATOM 655 O O . VAL A 1 86 ? -6.163 -8.054 10.327 1.00 98.25 86 VAL A O 1
ATOM 658 N N . ARG A 1 87 ? -4.900 -8.735 8.587 1.00 97.25 87 ARG A N 1
ATOM 659 C CA . ARG A 1 87 ? -3.752 -9.217 9.366 1.00 97.25 87 ARG A CA 1
ATOM 660 C C . ARG A 1 87 ? -2.420 -8.748 8.807 1.00 97.25 87 ARG A C 1
ATOM 662 O O . ARG A 1 87 ? -2.204 -8.836 7.600 1.00 97.25 87 ARG A O 1
ATOM 669 N N . PHE A 1 88 ? -1.507 -8.366 9.695 1.00 94.31 88 PHE A N 1
ATOM 670 C CA . PHE A 1 88 ? -0.096 -8.109 9.406 1.00 94.31 88 PHE A CA 1
ATOM 671 C C . PHE A 1 88 ? 0.745 -9.253 9.976 1.00 94.31 88 PHE A C 1
ATOM 673 O O . PHE A 1 88 ? 1.038 -9.296 11.169 1.00 94.31 88 PHE A O 1
ATOM 680 N N . GLY A 1 89 ? 1.097 -10.221 9.128 1.00 90.62 89 GLY A N 1
ATOM 681 C CA . GLY A 1 89 ? 1.660 -11.488 9.599 1.00 90.62 89 GLY A CA 1
ATOM 682 C C . GLY A 1 89 ? 0.657 -12.232 10.500 1.00 90.62 89 GLY A C 1
ATOM 683 O O . GLY A 1 89 ? -0.470 -12.466 10.057 1.00 90.62 89 GLY A O 1
ATOM 684 N N . PRO A 1 90 ? 1.025 -12.620 11.737 1.00 90.94 90 PRO A N 1
ATOM 685 C CA . PRO A 1 90 ? 0.104 -13.293 12.656 1.00 90.94 90 PRO A CA 1
ATOM 686 C C . PRO A 1 90 ? -0.911 -12.338 13.312 1.00 90.94 90 PRO A C 1
ATOM 688 O O . PRO A 1 90 ? -1.979 -12.781 13.747 1.00 90.94 90 PRO A O 1
ATOM 691 N N . ASP A 1 91 ? -0.598 -11.043 13.370 1.00 95.94 91 ASP A N 1
ATOM 692 C CA . ASP A 1 91 ? -1.331 -10.069 14.174 1.00 95.94 91 ASP A CA 1
ATOM 693 C C . ASP A 1 91 ? -2.548 -9.517 13.431 1.00 95.94 91 ASP A C 1
ATOM 695 O O . ASP A 1 91 ? -2.492 -9.245 12.230 1.00 95.94 91 ASP A O 1
ATOM 699 N N . LEU A 1 92 ? -3.649 -9.316 14.156 1.00 97.75 92 LEU A N 1
ATOM 700 C CA . LEU A 1 92 ? -4.814 -8.592 13.648 1.00 97.75 92 LEU A CA 1
ATOM 701 C C . LEU A 1 92 ? -4.516 -7.094 13.529 1.00 97.75 92 LEU A C 1
ATOM 703 O O . LEU A 1 92 ? -3.713 -6.536 14.278 1.00 97.75 92 LEU A O 1
ATOM 707 N N . LEU A 1 93 ? -5.193 -6.443 12.586 1.00 97.62 93 LEU A N 1
ATOM 708 C CA . LEU A 1 93 ? -5.231 -4.989 12.516 1.00 97.62 93 LEU A CA 1
ATOM 709 C C . LEU A 1 93 ? -5.856 -4.414 13.797 1.00 97.62 93 LEU A C 1
ATOM 711 O O . LEU A 1 93 ? -6.965 -4.789 14.171 1.00 97.62 93 LEU A O 1
ATOM 715 N N . ASP A 1 94 ? -5.156 -3.470 14.417 1.00 97.56 94 ASP A N 1
ATOM 716 C CA . ASP A 1 94 ? -5.648 -2.640 15.511 1.00 97.56 94 ASP A CA 1
ATOM 717 C C . ASP A 1 94 ? -5.928 -1.230 14.960 1.00 97.56 94 ASP A C 1
ATOM 719 O O . ASP A 1 94 ? -4.982 -0.569 14.519 1.00 97.56 94 ASP A O 1
ATOM 723 N N . PRO A 1 95 ? -7.189 -0.758 14.952 1.00 96.56 95 PRO A N 1
ATOM 724 C CA . PRO A 1 95 ? -7.554 0.548 14.403 1.00 96.56 95 PRO A CA 1
ATOM 725 C C . PRO A 1 95 ? -6.787 1.734 15.003 1.00 96.56 95 PRO A C 1
ATOM 727 O O . PRO A 1 95 ? -6.526 2.706 14.292 1.00 96.56 95 PRO A O 1
ATOM 730 N N . GLU A 1 96 ? -6.386 1.637 16.272 1.00 97.19 96 GLU A N 1
ATOM 731 C CA . GLU A 1 96 ? -5.755 2.728 17.025 1.00 97.19 96 GLU A CA 1
ATOM 732 C C . GLU A 1 96 ? -4.224 2.721 16.901 1.00 97.19 96 GLU A C 1
ATOM 734 O O . GLU A 1 96 ? -3.544 3.699 17.225 1.00 97.19 96 GLU A O 1
ATOM 739 N N . LYS A 1 97 ? -3.645 1.617 16.419 1.00 97.62 97 LYS A N 1
ATOM 740 C CA . LYS A 1 97 ? -2.197 1.481 16.261 1.00 97.62 97 LYS A CA 1
ATOM 741 C C . LYS A 1 97 ? -1.716 2.163 14.981 1.00 97.62 97 LYS A C 1
ATOM 743 O O . LYS A 1 97 ? -2.374 2.130 13.948 1.00 97.62 97 LYS A O 1
ATOM 748 N N . ASN A 1 98 ? -0.511 2.730 15.032 1.00 97.75 98 ASN A N 1
ATOM 749 C CA . ASN A 1 98 ? 0.169 3.259 13.852 1.00 97.75 98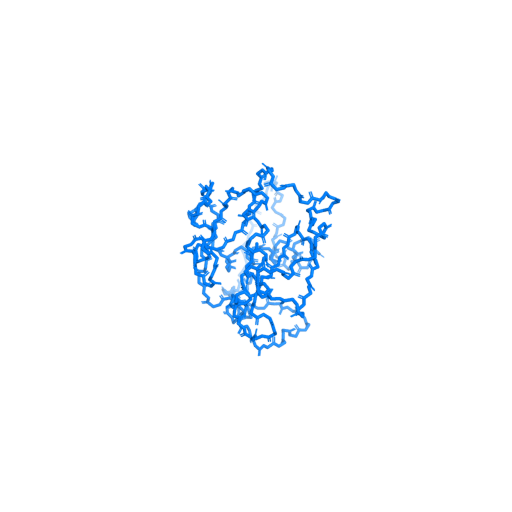 ASN A CA 1
ATOM 750 C C . ASN A 1 98 ? 0.939 2.166 13.099 1.00 97.75 98 ASN A C 1
ATOM 752 O O . ASN A 1 98 ? 1.693 1.387 13.690 1.00 97.75 98 ASN A O 1
ATOM 756 N N . TYR A 1 99 ? 0.812 2.178 11.778 1.00 97.44 99 TYR A N 1
ATOM 757 C CA . TYR A 1 99 ? 1.461 1.280 10.834 1.00 97.44 99 TYR A CA 1
ATOM 758 C C . TYR A 1 99 ? 2.306 2.075 9.849 1.00 97.44 99 TYR A C 1
ATOM 760 O O . TYR A 1 99 ? 1.967 3.194 9.467 1.00 97.44 99 TYR A O 1
ATOM 768 N N . LYS A 1 100 ? 3.411 1.468 9.415 1.00 97.25 100 LYS A N 1
ATOM 769 C CA . LYS A 1 100 ? 4.232 1.995 8.327 1.00 97.25 100 LYS A CA 1
ATOM 770 C C . LYS A 1 100 ? 3.809 1.332 7.026 1.00 97.25 100 LYS A C 1
ATOM 772 O O . LYS A 1 100 ? 3.844 0.108 6.920 1.00 97.25 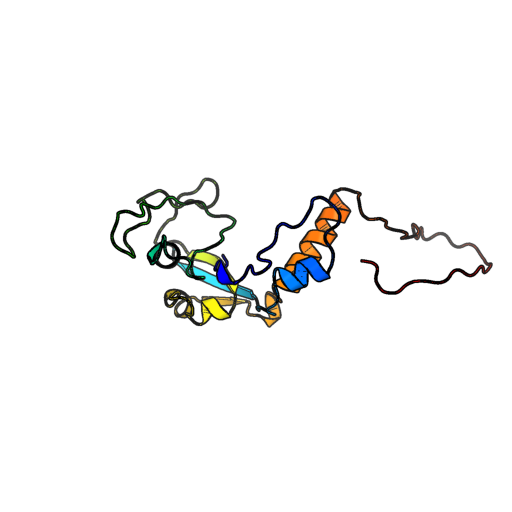100 LYS A O 1
ATOM 777 N N . LEU A 1 101 ? 3.437 2.136 6.042 1.00 97.44 101 LEU A N 1
ATOM 778 C CA . LEU A 1 101 ? 2.977 1.680 4.740 1.00 97.44 101 LEU A CA 1
ATOM 779 C C . LEU A 1 101 ? 3.861 2.288 3.654 1.00 97.44 101 LEU A C 1
ATOM 781 O O . LEU A 1 101 ? 3.906 3.501 3.482 1.00 97.44 101 LEU A O 1
ATOM 785 N N . CYS A 1 102 ? 4.562 1.434 2.911 1.00 97.25 102 CYS A N 1
ATOM 786 C CA . CYS A 1 102 ? 5.260 1.847 1.698 1.00 97.25 102 CYS A CA 1
ATOM 787 C C . CYS A 1 102 ? 4.279 1.840 0.517 1.00 97.25 102 CYS A C 1
ATOM 789 O O . CYS A 1 102 ? 3.570 0.847 0.296 1.00 97.25 102 CYS A O 1
ATOM 791 N N . THR A 1 103 ? 4.218 2.939 -0.227 1.00 97.50 103 THR A N 1
ATOM 792 C CA . THR A 1 103 ? 3.408 3.088 -1.442 1.00 97.50 103 THR A CA 1
ATOM 793 C C . THR A 1 103 ? 4.075 4.057 -2.412 1.00 97.50 103 THR A C 1
ATOM 795 O O . THR A 1 103 ? 5.228 4.409 -2.205 1.00 97.50 103 THR A O 1
ATOM 798 N N . LYS A 1 104 ? 3.387 4.454 -3.483 1.00 96.19 104 LYS A N 1
ATOM 799 C CA . LYS A 1 104 ? 3.886 5.430 -4.451 1.00 96.19 104 LYS A CA 1
ATOM 800 C C . LYS A 1 104 ? 3.329 6.826 -4.208 1.00 96.19 104 LYS A C 1
ATOM 802 O O . LYS A 1 104 ? 2.181 6.965 -3.776 1.00 96.19 104 LYS A O 1
ATOM 807 N N . ASP A 1 105 ? 4.098 7.846 -4.567 1.00 95.88 105 ASP A N 1
ATOM 808 C CA . ASP A 1 105 ? 3.740 9.249 -4.346 1.00 95.88 105 ASP A CA 1
ATOM 809 C C . ASP A 1 105 ? 2.405 9.623 -5.019 1.00 95.88 105 ASP A C 1
ATOM 811 O O . ASP A 1 105 ? 1.573 10.315 -4.437 1.00 95.88 105 ASP A O 1
ATOM 815 N N . TYR A 1 106 ? 2.115 9.040 -6.187 1.00 96.44 106 TYR A N 1
ATOM 816 C CA . TYR A 1 106 ? 0.815 9.157 -6.856 1.00 96.44 106 TYR A CA 1
ATOM 817 C C . TYR A 1 106 ? -0.366 8.787 -5.939 1.00 96.44 106 TYR A C 1
ATOM 819 O O . TYR A 1 106 ? -1.358 9.512 -5.886 1.00 96.44 106 TYR A O 1
ATOM 827 N N . LEU A 1 107 ? -0.268 7.690 -5.179 1.00 97.62 107 LEU A N 1
ATOM 828 C CA . LEU A 1 107 ? -1.320 7.295 -4.237 1.00 97.62 107 LEU A CA 1
ATOM 829 C C . LEU A 1 107 ? -1.302 8.169 -2.984 1.00 97.62 107 LEU A C 1
ATOM 831 O O . LEU A 1 107 ? -2.372 8.535 -2.506 1.00 97.62 107 LEU A O 1
ATOM 835 N N . ARG A 1 108 ? -0.120 8.576 -2.496 1.00 97.12 108 ARG A N 1
ATOM 836 C CA . ARG A 1 108 ? 0.004 9.541 -1.387 1.00 97.12 108 ARG A CA 1
ATOM 837 C C . ARG A 1 108 ? -0.733 10.849 -1.676 1.00 97.12 108 ARG A C 1
ATOM 839 O O . ARG A 1 108 ? -1.379 11.404 -0.797 1.00 97.12 108 ARG A O 1
ATOM 846 N N . GLN A 1 109 ? -0.701 11.315 -2.923 1.00 96.69 109 GLN A N 1
ATOM 847 C CA . GLN A 1 109 ? -1.443 12.493 -3.378 1.00 96.69 109 GLN A CA 1
ATOM 848 C C . GLN A 1 109 ? -2.967 12.265 -3.493 1.00 96.69 109 GLN A C 1
ATOM 850 O O . GLN A 1 109 ? -3.692 13.138 -3.984 1.00 96.69 109 GLN A O 1
ATOM 855 N N . GLY A 1 110 ? -3.488 11.116 -3.060 1.00 96.94 110 GLY A N 1
ATOM 856 C CA . GLY A 1 110 ? -4.912 10.783 -3.053 1.00 96.94 110 GLY A CA 1
ATOM 857 C C . GLY A 1 110 ? -5.489 10.426 -4.419 1.00 96.94 110 GLY A C 1
ATOM 858 O O . GLY A 1 110 ? -6.680 10.598 -4.661 1.00 96.94 110 GLY A O 1
ATOM 859 N N . LYS A 1 111 ? -4.654 9.993 -5.365 1.00 97.00 111 LYS A N 1
ATOM 860 C CA . LYS A 1 111 ? -5.137 9.511 -6.665 1.00 97.00 111 LYS A CA 1
ATOM 861 C C . LYS A 1 111 ? -5.766 8.117 -6.519 1.00 97.00 111 LYS A C 1
ATOM 863 O O . LYS A 1 111 ? -5.574 7.451 -5.506 1.00 97.00 111 LYS A O 1
ATOM 868 N N . ASP A 1 112 ? -6.556 7.686 -7.504 1.00 95.81 112 ASP A N 1
ATOM 869 C CA . ASP A 1 112 ? -7.317 6.418 -7.477 1.00 95.81 112 ASP A CA 1
ATOM 870 C C . ASP A 1 112 ? -8.263 6.242 -6.265 1.00 95.81 112 ASP A C 1
ATOM 872 O O . ASP A 1 112 ? -8.641 5.124 -5.904 1.00 95.81 112 ASP A O 1
ATOM 876 N N . GLY A 1 113 ? -8.680 7.352 -5.644 1.00 96.06 113 GLY A N 1
ATOM 877 C CA . GLY A 1 113 ? -9.570 7.361 -4.477 1.00 96.06 113 GLY A CA 1
ATOM 878 C C . GLY A 1 113 ? -8.869 7.073 -3.148 1.00 96.06 113 GLY A C 1
ATOM 879 O O . GLY A 1 113 ? -9.536 6.884 -2.138 1.00 96.06 113 GLY A O 1
ATOM 880 N N . TYR A 1 114 ? -7.534 7.037 -3.121 1.00 97.75 114 TYR A N 1
ATOM 881 C CA . TYR A 1 114 ? -6.756 6.872 -1.889 1.00 97.75 114 TYR A CA 1
ATOM 882 C C . TYR A 1 114 ? -6.605 8.190 -1.117 1.00 97.75 114 TYR A C 1
ATOM 884 O O . TYR A 1 114 ? -5.530 8.500 -0.610 1.00 97.75 114 TYR A O 1
ATOM 892 N N . ASP A 1 115 ? -7.670 8.992 -1.043 1.00 97.88 115 ASP A N 1
ATOM 893 C CA . ASP A 1 115 ? -7.657 10.319 -0.416 1.00 97.88 115 ASP A CA 1
ATOM 894 C C . ASP A 1 115 ? -7.167 10.276 1.040 1.00 97.88 115 ASP A C 1
ATOM 896 O O . ASP A 1 115 ? -6.420 11.165 1.445 1.00 97.88 115 ASP A O 1
ATOM 900 N N . VAL A 1 116 ? -7.464 9.187 1.761 1.00 97.75 116 VAL A N 1
ATOM 901 C CA . VAL A 1 116 ? -6.989 8.908 3.129 1.00 97.75 116 VAL A CA 1
ATOM 902 C C . VAL A 1 116 ? -5.467 9.010 3.291 1.00 97.75 116 VAL A C 1
ATOM 904 O O . VAL A 1 116 ? -4.965 9.320 4.369 1.00 97.75 116 VAL A O 1
ATOM 907 N N . PHE A 1 117 ? -4.690 8.788 2.226 1.00 97.81 117 PHE A N 1
ATOM 908 C CA . PHE A 1 117 ? -3.232 8.894 2.296 1.00 97.81 117 PHE A CA 1
ATOM 909 C C . PHE A 1 117 ? -2.718 10.329 2.380 1.00 97.81 117 PHE A C 1
ATOM 911 O O . PHE A 1 117 ? -1.586 10.520 2.830 1.00 97.81 117 PHE A O 1
ATOM 918 N N . ARG A 1 118 ? -3.526 11.334 2.015 1.00 97.19 118 ARG A N 1
ATOM 919 C CA . ARG A 1 118 ? -3.152 12.747 2.194 1.00 97.19 118 ARG A CA 1
ATOM 920 C C . ARG A 1 118 ? -3.027 13.128 3.668 1.00 97.19 118 ARG A C 1
ATOM 922 O O . ARG A 1 118 ? -2.249 14.022 3.986 1.00 97.19 118 ARG A O 1
ATOM 929 N N . ASP A 1 119 ? -3.743 12.424 4.540 1.00 93.88 119 ASP A N 1
ATOM 930 C CA . ASP A 1 119 ? -3.742 12.651 5.987 1.00 93.88 119 ASP A CA 1
ATOM 931 C C . ASP A 1 119 ? -2.626 11.871 6.707 1.00 93.88 119 ASP A C 1
ATOM 933 O O . ASP A 1 119 ? -2.441 12.002 7.918 1.00 93.88 119 ASP A O 1
ATOM 937 N N . GLY A 1 120 ? -1.878 11.036 5.978 1.00 93.94 120 GLY A N 1
ATOM 938 C CA . GLY A 1 120 ? -0.765 10.262 6.513 1.00 93.94 120 GLY A CA 1
ATOM 939 C C . GLY A 1 120 ? 0.500 11.093 6.713 1.00 93.94 120 GLY A C 1
ATOM 940 O O . GLY A 1 120 ? 0.839 11.961 5.908 1.00 93.94 120 GLY A O 1
ATOM 941 N N . ILE A 1 121 ? 1.265 10.779 7.760 1.00 96.69 121 ILE A N 1
ATOM 942 C CA . ILE A 1 121 ? 2.566 11.419 7.986 1.00 96.69 121 ILE A CA 1
ATOM 943 C C . ILE A 1 121 ? 3.585 10.794 7.031 1.00 96.69 121 ILE A C 1
ATOM 945 O O . ILE A 1 121 ? 3.843 9.591 7.091 1.00 96.69 121 ILE A O 1
ATOM 949 N N . CYS A 1 122 ? 4.191 11.608 6.168 1.00 96.44 122 CYS A N 1
ATOM 950 C CA . CYS A 1 122 ? 5.259 11.166 5.277 1.00 96.44 122 CYS A CA 1
ATOM 951 C C . CYS A 1 122 ? 6.569 11.017 6.064 1.00 96.44 122 CYS A C 1
ATOM 953 O O . CYS A 1 122 ? 7.162 12.006 6.487 1.00 96.44 122 CYS A O 1
ATOM 955 N N . LEU A 1 123 ? 7.000 9.775 6.281 1.00 96.81 123 LEU A N 1
ATOM 956 C CA . LEU A 1 123 ? 8.253 9.442 6.965 1.00 96.81 123 LEU A CA 1
ATOM 957 C C . LEU A 1 123 ? 9.457 9.442 6.014 1.00 96.81 123 LEU A C 1
ATOM 959 O O . LEU A 1 123 ? 10.579 9.663 6.459 1.00 96.81 123 LEU A O 1
ATOM 963 N N . ALA A 1 124 ? 9.224 9.142 4.736 1.00 95.38 124 ALA A N 1
ATOM 964 C CA . ALA A 1 124 ? 10.216 9.181 3.666 1.00 95.38 124 ALA A CA 1
ATOM 965 C C . ALA A 1 124 ? 9.505 9.454 2.336 1.00 95.38 124 ALA A C 1
ATOM 967 O O . ALA A 1 124 ? 8.447 8.877 2.077 1.00 95.38 124 ALA A O 1
ATOM 968 N N . ASP A 1 125 ? 10.078 10.320 1.514 1.00 92.31 125 ASP A N 1
ATOM 969 C CA . ASP A 1 125 ? 9.583 10.710 0.192 1.00 92.31 125 ASP A CA 1
ATOM 970 C C . ASP A 1 125 ? 10.370 10.020 -0.936 1.00 92.31 125 ASP A C 1
ATOM 972 O O . ASP A 1 125 ? 11.175 9.124 -0.671 1.00 92.31 125 ASP A O 1
ATOM 976 N N . GLY A 1 126 ? 10.133 10.429 -2.186 1.00 84.19 126 GLY A N 1
ATOM 977 C CA . GLY A 1 126 ? 10.766 9.850 -3.374 1.00 84.19 126 GLY A CA 1
ATOM 978 C C . GLY A 1 126 ? 12.292 9.902 -3.356 1.00 84.19 126 GLY A C 1
ATOM 979 O O . GLY A 1 126 ? 12.937 8.947 -3.793 1.00 84.19 126 GLY A O 1
ATOM 980 N N . GLU A 1 127 ? 12.880 10.956 -2.783 1.00 87.00 127 GLU A N 1
ATOM 981 C CA . GLU A 1 127 ? 14.337 11.095 -2.673 1.00 87.00 127 GLU A CA 1
ATOM 982 C C . GLU A 1 127 ? 14.937 10.020 -1.760 1.00 87.00 127 GLU A C 1
ATOM 984 O O . GLU A 1 127 ? 16.008 9.481 -2.037 1.00 87.00 127 GLU A O 1
ATOM 989 N N . THR A 1 128 ? 14.226 9.680 -0.683 1.00 90.06 128 THR A N 1
ATOM 990 C CA . THR A 1 128 ? 14.709 8.739 0.335 1.00 90.06 128 THR A CA 1
ATOM 991 C C . THR A 1 128 ? 14.283 7.296 0.057 1.00 90.06 128 THR A C 1
ATOM 993 O O . THR A 1 128 ? 15.055 6.361 0.266 1.00 90.06 128 THR A O 1
ATOM 996 N N . ALA A 1 129 ? 13.040 7.090 -0.378 1.00 90.56 129 ALA A N 1
ATOM 997 C CA . ALA A 1 129 ? 12.463 5.769 -0.607 1.00 90.56 129 ALA A CA 1
ATOM 998 C C . ALA A 1 129 ? 12.798 5.211 -1.997 1.00 90.56 129 ALA A C 1
ATOM 1000 O O . ALA A 1 129 ? 12.736 3.998 -2.181 1.00 90.56 129 ALA A O 1
ATOM 1001 N N . GLY A 1 130 ? 13.186 6.066 -2.946 1.00 94.25 130 GLY A N 1
ATOM 1002 C CA . GLY A 1 130 ? 13.649 5.677 -4.271 1.00 94.25 130 GLY A CA 1
ATOM 1003 C C . GLY A 1 130 ? 12.536 5.446 -5.294 1.00 94.25 130 GLY A C 1
ATOM 1004 O O . GLY A 1 130 ? 11.350 5.676 -5.060 1.00 94.25 130 GLY A O 1
ATOM 1005 N N . ILE A 1 131 ? 12.951 4.983 -6.473 1.00 95.25 131 ILE A N 1
ATOM 1006 C CA . ILE A 1 131 ? 12.094 4.803 -7.651 1.00 95.25 131 ILE A CA 1
ATOM 1007 C C . ILE A 1 131 ? 11.749 3.320 -7.815 1.00 95.25 131 ILE A C 1
ATOM 1009 O O . ILE A 1 131 ? 12.642 2.468 -7.832 1.00 95.25 131 ILE A O 1
ATOM 1013 N N . LEU A 1 132 ? 10.462 3.010 -7.988 1.00 94.75 132 LEU A N 1
ATOM 1014 C CA . LEU A 1 132 ? 9.942 1.642 -8.018 1.00 94.75 132 LEU A CA 1
ATOM 1015 C C . LEU A 1 132 ? 10.628 0.740 -9.069 1.00 94.75 132 LEU A C 1
ATOM 1017 O O . LEU A 1 132 ? 11.129 -0.312 -8.671 1.00 94.75 132 LEU A O 1
ATOM 1021 N N . PRO A 1 133 ? 10.715 1.105 -10.368 1.00 93.50 133 PRO A N 1
ATOM 1022 C CA . PRO A 1 133 ? 11.445 0.301 -11.353 1.00 93.50 133 PRO A CA 1
ATOM 1023 C C . PRO A 1 133 ? 12.888 -0.036 -10.953 1.00 93.50 133 PRO A C 1
ATOM 1025 O O . PRO A 1 133 ? 13.327 -1.170 -11.142 1.00 93.50 133 PRO A O 1
ATOM 1028 N N . SER A 1 134 ? 13.619 0.922 -10.373 1.00 92.44 134 SER A N 1
ATOM 1029 C CA . SER A 1 134 ? 14.999 0.706 -9.922 1.00 92.44 134 SER A CA 1
ATOM 1030 C C . SER A 1 134 ? 15.053 -0.312 -8.789 1.00 92.44 134 SER A C 1
ATOM 1032 O O . SER A 1 134 ? 15.834 -1.252 -8.857 1.00 92.44 134 SER A O 1
ATOM 1034 N N . LEU A 1 135 ? 14.170 -0.187 -7.797 1.00 92.88 135 LEU A N 1
ATOM 1035 C CA . LEU A 1 135 ? 14.115 -1.127 -6.677 1.00 92.88 135 LEU A CA 1
ATOM 1036 C C . LEU A 1 135 ? 13.724 -2.536 -7.115 1.00 92.88 135 LEU A C 1
ATOM 1038 O O . LEU A 1 135 ? 14.282 -3.504 -6.612 1.00 92.88 135 LEU A O 1
ATOM 1042 N N . VAL A 1 136 ? 12.797 -2.670 -8.065 1.00 92.56 136 VAL A N 1
ATOM 1043 C CA . VAL A 1 136 ? 12.407 -3.984 -8.594 1.00 92.56 136 VAL A CA 1
ATOM 1044 C C . VAL A 1 136 ? 13.564 -4.633 -9.354 1.00 92.56 136 VAL A C 1
ATOM 1046 O O . VAL A 1 136 ? 13.826 -5.817 -9.148 1.00 92.56 136 VAL A O 1
ATOM 1049 N N . ARG A 1 137 ? 14.301 -3.869 -10.172 1.00 91.06 137 ARG A N 1
ATOM 1050 C CA . ARG A 1 137 ? 15.532 -4.354 -10.817 1.00 91.06 137 ARG A CA 1
ATOM 1051 C C . ARG A 1 137 ? 16.547 -4.835 -9.783 1.00 91.06 137 ARG A C 1
ATOM 1053 O O . ARG A 1 137 ? 17.084 -5.928 -9.922 1.00 91.06 137 ARG A O 1
ATOM 1060 N N . ASP A 1 138 ? 16.791 -4.030 -8.755 1.00 90.44 138 ASP A N 1
ATOM 1061 C CA . ASP A 1 138 ? 17.776 -4.342 -7.723 1.00 90.44 138 ASP A CA 1
ATOM 1062 C C . ASP A 1 138 ? 17.332 -5.567 -6.895 1.00 90.44 138 ASP A C 1
ATOM 1064 O O . ASP A 1 138 ? 18.160 -6.395 -6.518 1.00 90.44 138 ASP A O 1
ATOM 1068 N N . CYS A 1 139 ? 16.025 -5.752 -6.668 1.00 89.56 139 CYS A N 1
ATOM 1069 C CA . CYS A 1 139 ? 15.475 -6.978 -6.085 1.00 89.56 139 CYS A CA 1
ATOM 1070 C C . CYS A 1 139 ? 15.777 -8.215 -6.939 1.00 89.56 139 CYS A C 1
ATOM 1072 O O . CYS A 1 139 ? 16.232 -9.209 -6.380 1.00 89.56 139 CYS A O 1
ATOM 1074 N N . PHE A 1 140 ? 15.557 -8.170 -8.258 1.00 87.50 140 PHE A N 1
ATOM 1075 C CA . PHE A 1 140 ? 15.884 -9.296 -9.142 1.00 87.50 140 PHE A CA 1
ATOM 1076 C C . PHE A 1 140 ? 17.382 -9.602 -9.145 1.00 87.50 140 PHE A C 1
ATOM 1078 O O . PHE A 1 140 ? 17.762 -10.738 -8.883 1.00 87.50 140 PHE A O 1
ATOM 1085 N N . ALA A 1 141 ? 18.231 -8.583 -9.296 1.00 85.44 141 ALA A N 1
ATOM 1086 C CA . ALA A 1 141 ? 19.682 -8.766 -9.266 1.00 85.44 141 ALA A CA 1
ATOM 1087 C C . ALA A 1 141 ? 20.161 -9.419 -7.954 1.00 85.44 141 ALA A C 1
ATOM 1089 O O . ALA A 1 141 ? 21.023 -10.296 -7.959 1.00 85.44 141 ALA A O 1
ATOM 1090 N N . ASN A 1 142 ? 19.575 -9.029 -6.817 1.00 85.00 142 ASN A N 1
ATOM 1091 C CA . ASN A 1 142 ? 19.890 -9.639 -5.527 1.00 85.00 142 ASN A CA 1
ATOM 1092 C C . ASN A 1 142 ? 19.384 -11.087 -5.414 1.00 85.00 142 ASN A C 1
ATOM 1094 O O . ASN A 1 142 ? 20.044 -11.908 -4.777 1.00 85.00 142 ASN A O 1
ATOM 1098 N N . LEU A 1 143 ? 18.236 -11.417 -6.011 1.00 83.06 143 LEU A N 1
ATOM 1099 C CA . LEU A 1 143 ? 17.727 -12.791 -6.047 1.00 83.06 143 LEU A CA 1
ATOM 1100 C C . LEU A 1 143 ? 18.631 -13.701 -6.881 1.00 83.06 143 LEU A C 1
ATOM 1102 O O . LEU A 1 143 ? 18.957 -14.792 -6.420 1.00 83.06 143 LEU A O 1
ATOM 1106 N N . ASP A 1 144 ? 19.110 -13.239 -8.035 1.00 77.12 144 ASP A N 1
ATOM 1107 C CA . ASP A 1 144 ? 20.024 -14.007 -8.891 1.00 77.12 144 ASP A CA 1
ATOM 1108 C C . ASP A 1 144 ? 21.353 -14.294 -8.176 1.00 77.12 144 ASP A C 1
ATOM 1110 O O . ASP A 1 144 ? 21.900 -15.399 -8.257 1.00 77.12 144 ASP A O 1
ATOM 1114 N N . MET A 1 145 ? 21.848 -13.325 -7.394 1.00 68.06 145 MET A N 1
ATOM 1115 C CA . MET A 1 145 ? 23.007 -13.534 -6.520 1.00 68.06 145 MET A CA 1
ATOM 1116 C C . MET A 1 145 ? 22.733 -14.580 -5.433 1.00 68.06 145 MET A C 1
ATOM 1118 O O . MET A 1 145 ? 23.578 -15.443 -5.193 1.00 68.06 145 MET A O 1
ATOM 1122 N N . LEU A 1 146 ? 21.572 -14.525 -4.772 1.00 69.75 146 LEU A N 1
ATOM 1123 C CA . LEU A 1 146 ? 21.204 -15.480 -3.718 1.00 69.75 146 LEU A CA 1
ATOM 1124 C C . LEU A 1 146 ? 20.986 -16.897 -4.260 1.00 69.75 146 LEU A C 1
ATOM 1126 O O . LEU A 1 146 ? 21.337 -17.866 -3.587 1.00 69.75 146 LEU A O 1
ATOM 1130 N N . ASN A 1 147 ? 20.452 -17.016 -5.473 1.00 74.75 147 ASN A N 1
ATOM 1131 C CA . ASN A 1 147 ? 20.220 -18.293 -6.140 1.00 74.75 147 ASN A CA 1
ATOM 1132 C C . ASN A 1 147 ? 21.502 -18.885 -6.753 1.00 74.75 147 ASN A C 1
ATOM 1134 O O . ASN A 1 147 ? 21.490 -20.023 -7.215 1.00 74.75 147 ASN A O 1
ATOM 1138 N N . GLY A 1 148 ? 22.620 -18.147 -6.733 1.00 63.81 148 GLY A N 1
ATOM 1139 C CA . GLY A 1 148 ? 23.884 -18.577 -7.333 1.00 63.81 148 GLY A CA 1
ATOM 1140 C C . GLY A 1 148 ? 23.857 -18.599 -8.864 1.00 63.81 148 GLY A C 1
ATOM 1141 O O . GLY A 1 148 ? 24.729 -19.213 -9.476 1.00 63.81 148 GLY A O 1
ATOM 1142 N N . GLU A 1 149 ? 22.872 -17.937 -9.473 1.00 62.25 149 GLU A N 1
ATOM 1143 C CA . GLU A 1 149 ? 22.665 -17.859 -10.925 1.00 62.25 149 GLU A CA 1
ATOM 1144 C C . GLU A 1 149 ? 23.381 -16.660 -11.551 1.00 62.25 149 GLU A C 1
ATOM 1146 O O . GLU A 1 149 ? 23.449 -16.537 -12.773 1.00 62.25 149 GLU A O 1
ATOM 1151 N N . SER A 1 150 ? 23.976 -15.792 -10.729 1.00 51.69 150 SER A N 1
ATOM 1152 C CA . SER A 1 150 ? 24.789 -14.696 -11.234 1.00 51.69 150 SER A CA 1
ATOM 1153 C C . SER A 1 150 ? 26.003 -15.258 -11.984 1.00 51.69 150 SER A C 1
ATOM 1155 O O . SER A 1 150 ? 26.903 -15.840 -11.366 1.00 51.69 150 SER A O 1
ATOM 1157 N N . ASP A 1 151 ? 26.059 -15.031 -13.297 1.00 51.88 151 ASP A N 1
ATOM 1158 C CA . ASP A 1 151 ? 27.244 -15.221 -14.140 1.00 51.88 151 ASP A CA 1
ATOM 1159 C C . ASP A 1 151 ? 28.277 -14.140 -13.783 1.00 51.88 151 ASP A C 1
ATOM 1161 O O . ASP A 1 151 ? 28.623 -13.247 -14.557 1.00 51.88 151 ASP A O 1
ATOM 1165 N N . THR A 1 152 ? 28.736 -14.159 -12.531 1.00 44.28 152 THR A N 1
ATOM 1166 C CA . THR A 1 152 ? 29.790 -13.276 -12.069 1.00 44.28 152 THR A CA 1
ATOM 1167 C C . THR A 1 152 ? 31.107 -13.825 -12.592 1.00 44.28 152 THR A C 1
ATOM 1169 O O . THR A 1 152 ? 31.871 -14.496 -11.901 1.00 44.28 152 THR A O 1
ATOM 1172 N N . GLY A 1 153 ? 31.463 -13.374 -13.794 1.00 43.47 153 GLY A N 1
ATOM 1173 C CA . GLY A 1 153 ? 32.849 -13.151 -14.211 1.00 43.47 153 GLY A CA 1
ATOM 1174 C C . GLY A 1 153 ? 33.580 -12.128 -13.322 1.00 43.47 153 GLY A C 1
ATOM 1175 O O . GLY A 1 153 ? 34.450 -11.393 -13.786 1.00 43.47 153 GLY A O 1
ATOM 1176 N N . VAL A 1 154 ? 33.243 -12.054 -12.032 1.00 40.22 154 VAL A N 1
ATOM 1177 C CA . VAL A 1 154 ? 33.969 -11.298 -11.027 1.00 40.22 154 VAL A CA 1
ATOM 1178 C C . VAL A 1 154 ? 35.090 -12.208 -10.565 1.00 40.22 154 VAL A C 1
ATOM 1180 O O . VAL A 1 154 ? 34.942 -13.048 -9.677 1.00 40.22 154 VAL A O 1
ATOM 1183 N N . ALA A 1 155 ? 36.240 -12.038 -11.214 1.00 38.16 155 ALA A N 1
ATOM 1184 C CA . ALA A 1 155 ? 37.510 -12.519 -10.711 1.00 38.16 155 ALA A CA 1
ATOM 1185 C C . ALA A 1 155 ? 37.566 -12.281 -9.195 1.00 38.16 155 ALA A C 1
ATOM 1187 O O . ALA A 1 155 ? 37.502 -11.136 -8.740 1.00 38.16 155 ALA A O 1
ATOM 1188 N N . LYS A 1 156 ? 37.686 -13.368 -8.422 1.00 31.41 156 LYS A N 1
ATOM 1189 C CA . LYS A 1 156 ? 38.055 -13.330 -7.006 1.00 31.41 156 LYS A CA 1
ATOM 1190 C C . LYS A 1 156 ? 39.314 -12.471 -6.883 1.00 31.41 156 LYS A C 1
ATOM 1192 O O . LYS A 1 156 ? 40.423 -12.962 -7.082 1.00 31.41 156 LYS A O 1
ATOM 1197 N N . ARG A 1 157 ? 39.167 -11.183 -6.565 1.00 31.25 157 ARG A N 1
ATOM 1198 C CA . ARG A 1 157 ? 40.287 -10.334 -6.157 1.00 31.25 157 ARG A CA 1
ATOM 1199 C C . ARG A 1 157 ? 40.660 -10.7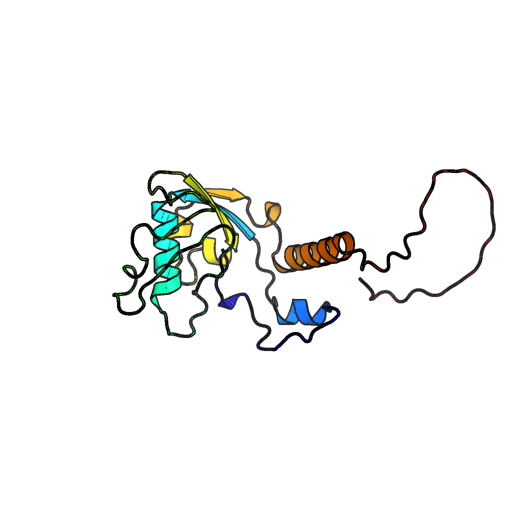46 -4.739 1.00 31.25 157 ARG A C 1
ATOM 1201 O O . ARG A 1 157 ? 40.248 -10.130 -3.766 1.00 31.25 157 ARG A O 1
ATOM 1208 N N . SER A 1 158 ? 41.420 -11.833 -4.638 1.00 29.41 158 SER A N 1
ATOM 1209 C CA . SER A 1 158 ? 42.253 -12.081 -3.471 1.00 29.41 158 SER A CA 1
ATOM 1210 C C . SER A 1 158 ? 43.363 -11.037 -3.494 1.00 29.41 158 SER A C 1
ATOM 1212 O O . SER A 1 158 ? 44.091 -10.916 -4.479 1.00 29.41 158 SER A O 1
ATOM 1214 N N . SER A 1 159 ? 43.473 -10.244 -2.434 1.00 32.47 159 SER A N 1
ATOM 1215 C CA . SER A 1 159 ? 44.614 -9.365 -2.208 1.00 32.47 159 SER A CA 1
ATOM 1216 C C . SER A 1 159 ? 45.840 -10.216 -1.885 1.00 32.47 159 SER A C 1
ATOM 1218 O O . SER A 1 159 ? 46.198 -10.411 -0.728 1.00 32.47 159 SER A O 1
ATOM 1220 N N . THR A 1 160 ? 46.484 -10.732 -2.927 1.00 29.50 160 THR A N 1
ATOM 1221 C CA . THR A 1 160 ? 47.872 -11.185 -2.885 1.00 29.50 160 THR A CA 1
ATOM 1222 C C . THR A 1 160 ? 48.623 -10.558 -4.053 1.00 29.50 160 THR A C 1
ATOM 1224 O O . THR A 1 160 ? 48.287 -10.729 -5.221 1.00 29.50 160 THR A O 1
ATOM 1227 N N . PHE A 1 161 ? 49.628 -9.759 -3.698 1.00 35.72 161 PHE A N 1
ATOM 1228 C CA . PHE A 1 161 ? 50.622 -9.196 -4.603 1.00 35.72 161 PHE A CA 1
ATOM 1229 C C . PHE A 1 161 ? 51.292 -10.324 -5.403 1.00 35.72 161 PHE A C 1
ATOM 1231 O O . PHE A 1 161 ? 51.932 -11.180 -4.798 1.00 35.72 161 PHE A O 1
ATOM 1238 N N . ASN A 1 162 ? 51.182 -10.312 -6.737 1.00 27.67 162 ASN A N 1
ATOM 1239 C CA . ASN A 1 162 ? 52.269 -10.702 -7.644 1.00 27.67 162 ASN A CA 1
ATOM 1240 C C . ASN A 1 162 ? 51.981 -10.344 -9.115 1.00 27.67 162 ASN A C 1
ATOM 1242 O O . ASN A 1 162 ? 50.844 -10.136 -9.526 1.00 27.67 162 ASN A O 1
ATOM 1246 N N . ALA A 1 163 ? 53.067 -10.182 -9.867 1.00 31.98 163 ALA A N 1
ATOM 1247 C CA . ALA A 1 163 ? 53.221 -9.332 -11.045 1.00 31.98 163 ALA A CA 1
ATOM 1248 C C . ALA A 1 163 ? 52.699 -9.869 -12.406 1.00 31.98 163 ALA A C 1
ATOM 1250 O O . ALA A 1 163 ? 52.745 -11.062 -12.673 1.00 31.98 163 ALA A O 1
ATOM 1251 N N . MET A 1 164 ? 52.320 -8.915 -13.280 1.00 28.62 164 MET A N 1
ATOM 1252 C CA . MET A 1 164 ? 52.407 -8.841 -14.765 1.00 28.62 164 MET A CA 1
ATOM 1253 C C . MET A 1 164 ? 52.065 -10.051 -15.675 1.00 28.62 164 MET A C 1
ATOM 1255 O O . MET A 1 164 ? 52.831 -11.005 -15.744 1.00 28.62 164 MET A O 1
ATOM 1259 N N . ARG A 1 165 ? 51.087 -9.879 -16.597 1.00 28.67 165 ARG A N 1
ATOM 1260 C CA . ARG A 1 165 ? 51.243 -9.578 -18.060 1.00 28.67 165 ARG A CA 1
ATOM 1261 C C . ARG A 1 165 ? 49.876 -9.535 -18.805 1.00 28.67 165 ARG A C 1
ATOM 1263 O O . ARG A 1 165 ? 48.908 -10.066 -18.272 1.00 28.67 165 ARG A O 1
ATOM 1270 N N . PRO A 1 166 ? 49.769 -8.889 -19.994 1.00 38.41 166 PRO A N 1
ATOM 1271 C CA . PRO A 1 166 ? 48.492 -8.501 -20.610 1.00 38.41 166 PRO A CA 1
ATOM 1272 C C . PRO A 1 166 ? 47.976 -9.480 -21.683 1.00 38.41 166 PRO A C 1
ATOM 1274 O O . PRO A 1 166 ? 48.761 -10.059 -22.432 1.00 38.41 166 PRO A O 1
ATOM 1277 N N . GLY A 1 167 ? 46.649 -9.587 -21.807 1.00 31.12 167 GLY A N 1
ATOM 1278 C CA . GLY A 1 167 ? 45.953 -10.292 -22.886 1.00 31.12 167 GLY A CA 1
ATOM 1279 C C . GLY A 1 167 ? 44.517 -9.779 -23.044 1.00 31.12 167 GLY A C 1
ATOM 1280 O O . GLY A 1 167 ? 43.772 -9.694 -22.076 1.00 31.12 167 GLY A O 1
ATOM 1281 N N . SER A 1 168 ? 44.178 -9.375 -24.264 1.00 42.59 168 SER A N 1
ATOM 1282 C CA . SER A 1 168 ? 42.946 -8.725 -24.728 1.00 42.59 168 SER A CA 1
ATOM 1283 C C . SER A 1 168 ? 41.734 -9.657 -24.809 1.00 42.59 168 SER A C 1
ATOM 1285 O O . SER A 1 168 ? 41.887 -10.715 -25.411 1.00 42.59 168 SER A O 1
ATOM 1287 N N . GLN A 1 169 ? 40.539 -9.211 -24.387 1.00 38.00 169 GLN A N 1
ATOM 1288 C CA . GLN A 1 169 ? 39.249 -9.593 -24.996 1.00 38.00 169 GLN A CA 1
ATOM 1289 C C . GLN A 1 169 ? 38.198 -8.471 -24.853 1.00 38.00 169 GLN A C 1
ATOM 1291 O O . GLN A 1 169 ? 38.184 -7.729 -23.873 1.00 38.00 169 GLN A O 1
ATOM 1296 N N . SER A 1 170 ? 37.372 -8.332 -25.892 1.00 42.91 170 SER A N 1
ATOM 1297 C CA . SER A 1 170 ? 36.323 -7.330 -26.125 1.00 42.91 170 SER A CA 1
ATOM 1298 C C . SER A 1 170 ? 35.088 -7.524 -25.238 1.00 42.91 170 SER A C 1
ATOM 1300 O O . SER A 1 170 ? 34.611 -8.649 -25.107 1.00 42.91 170 SER A O 1
ATOM 1302 N N . HIS A 1 171 ? 34.537 -6.430 -24.703 1.00 39.66 171 HIS A N 1
ATOM 1303 C CA . HIS A 1 171 ? 33.381 -6.420 -23.798 1.00 39.66 171 HIS A CA 1
ATOM 1304 C C . HIS A 1 171 ? 32.149 -5.796 -24.486 1.00 39.66 171 HIS A C 1
ATOM 1306 O O . HIS A 1 171 ? 32.252 -4.700 -25.037 1.00 39.66 171 HIS A O 1
ATOM 1312 N N . ASP A 1 172 ? 31.009 -6.495 -24.462 1.00 49.00 172 ASP A N 1
ATOM 1313 C CA . ASP A 1 172 ? 29.690 -6.005 -24.899 1.00 49.00 172 ASP A CA 1
ATOM 1314 C C . ASP A 1 172 ? 28.981 -5.295 -23.721 1.00 49.00 172 ASP A C 1
ATOM 1316 O O . ASP A 1 172 ? 28.841 -5.907 -22.658 1.00 49.00 172 ASP A O 1
ATOM 1320 N N . PRO A 1 173 ? 28.573 -4.017 -23.855 1.00 34.56 173 PRO A N 1
ATOM 1321 C CA . PRO A 1 173 ? 28.142 -3.180 -22.732 1.00 34.56 173 PRO A CA 1
ATOM 1322 C C . PRO A 1 173 ? 26.692 -3.374 -22.239 1.00 34.56 173 PRO A C 1
ATOM 1324 O O . PRO A 1 173 ? 26.231 -2.552 -21.450 1.00 34.56 173 PRO A O 1
ATOM 1327 N N . TYR A 1 174 ? 25.961 -4.415 -22.660 1.00 38.50 174 TYR A N 1
ATOM 1328 C CA . TYR A 1 174 ? 24.518 -4.548 -22.363 1.00 38.50 174 TYR A CA 1
ATOM 1329 C C . TYR A 1 174 ? 24.085 -5.776 -21.544 1.00 38.50 174 TYR A C 1
ATOM 1331 O O . TYR A 1 174 ? 22.897 -6.099 -21.513 1.00 38.50 174 TYR A O 1
ATOM 1339 N N . ARG A 1 175 ? 25.002 -6.450 -20.850 1.00 41.56 175 ARG A N 1
ATOM 1340 C CA . ARG A 1 175 ? 24.668 -7.565 -19.947 1.00 41.56 175 ARG A CA 1
ATOM 1341 C C . ARG A 1 175 ? 24.567 -7.058 -18.501 1.00 41.56 175 ARG A C 1
ATOM 1343 O O . ARG A 1 175 ? 25.458 -6.326 -18.072 1.00 41.56 175 ARG A O 1
ATOM 1350 N N . ILE A 1 176 ? 23.491 -7.408 -17.791 1.00 48.06 176 ILE A N 1
ATOM 1351 C CA . ILE A 1 176 ? 23.338 -7.205 -16.336 1.00 48.06 176 ILE A CA 1
ATOM 1352 C C . ILE A 1 176 ? 23.629 -8.536 -15.654 1.00 48.06 176 ILE A C 1
ATOM 1354 O O . ILE A 1 176 ? 23.207 -9.560 -16.233 1.00 48.06 176 ILE A O 1
#

pLDDT: mean 84.48, std 21.03, range [27.67, 98.38]

Secondary structure (DSSP, 8-state):
-EEGGG----S---SSPPPHHHHHHH--S--BEEEEEEEHHHHHHHHHHHHTTTTS--TTSEE-SS-B--B-TTSPTT--BPTT--EETTEEP-TTSEEEEEEEHHHHTTGGG-GGGGGSEEEE-HHHH-BHHHHHHHHHHHHHHHTT------------------------TT--

Sequence (176 aa):
MLNSGTLRADAVIEQGEIKVRDLVNLLPMLDELCLLQLSGAQVLEALENSVSQYPRLEGRFAQVSGVSFQFDAAKPPNQRIVEGSVRFGPDLLDPEKNYKLCTKDYLRQGKDGYDVFRDGICLADGETAGILPSLVRDCFANLDMLNGESDTGVAKRSSTFNAMRPGSQSHDPYRI

Radius of gyration: 21.55 Å; chains: 1; bounding box: 75×32×43 Å

Foldseek 3Di:
DEFQLQFALVDDDDPDDDAPVSLCRGGVDQFFKFKWKDALQLVLQLQLLLLQPPPPPQRSNDDDDQKFFAFQNVDHRSPTTDPQGIDRVPHTRDRGDIDIDMYTVCLCVCPSNSVSSVVTDTPGTRVGRHTDSVVVVVVVVVVCVVVVVPPPPPPPPDPDDDDDDDDDDDDDPRDD